Protein AF-A0A661R3S5-F1 (afdb_monomer_lite)

pLDDT: mean 86.85, std 10.64, range [40.62, 95.56]

Structure (mmCIF, N/CA/C/O backbone):
data_AF-A0A661R3S5-F1
#
_entry.id   AF-A0A661R3S5-F1
#
loop_
_atom_site.group_PDB
_atom_site.id
_atom_site.type_symbol
_atom_site.label_atom_id
_atom_site.label_alt_id
_atom_site.label_comp_id
_atom_site.label_asym_id
_atom_site.label_entity_id
_atom_site.label_seq_id
_atom_site.pdbx_PDB_ins_code
_atom_site.Cartn_x
_atom_site.Cartn_y
_atom_site.Cartn_z
_atom_site.occupancy
_atom_site.B_iso_or_equiv
_atom_site.auth_seq_id
_atom_site.auth_comp_id
_atom_site.auth_asym_id
_atom_site.auth_atom_id
_atom_site.pdbx_PDB_model_num
ATOM 1 N N . ILE A 1 1 ? -6.717 -6.390 -4.469 1.00 85.25 1 ILE A N 1
ATOM 2 C CA . ILE A 1 1 ? -6.505 -6.291 -3.000 1.00 85.25 1 ILE A CA 1
ATOM 3 C C . ILE A 1 1 ? -7.071 -4.985 -2.443 1.00 85.25 1 ILE A C 1
ATOM 5 O O . ILE A 1 1 ? -8.141 -5.036 -1.859 1.00 85.25 1 ILE A O 1
ATOM 9 N N . ARG A 1 2 ? -6.448 -3.819 -2.695 1.00 87.25 2 ARG A N 1
ATOM 10 C CA . ARG A 1 2 ? -6.889 -2.497 -2.195 1.00 87.25 2 ARG A CA 1
ATOM 11 C C . ARG A 1 2 ? -8.401 -2.239 -2.313 1.00 87.25 2 ARG A C 1
ATOM 13 O O . ARG A 1 2 ? -9.027 -1.832 -1.344 1.00 87.25 2 ARG A O 1
ATOM 20 N N . ILE A 1 3 ? -8.971 -2.480 -3.496 1.00 87.38 3 ILE A N 1
ATOM 21 C CA . ILE A 1 3 ? -10.403 -2.265 -3.775 1.00 87.38 3 ILE A CA 1
ATOM 22 C C . ILE A 1 3 ? -11.287 -3.163 -2.895 1.00 87.38 3 ILE A C 1
ATOM 24 O O . ILE A 1 3 ? -12.304 -2.701 -2.394 1.00 87.38 3 ILE A O 1
ATOM 28 N N . GLY A 1 4 ? -10.870 -4.410 -2.651 1.00 84.00 4 GLY A N 1
ATOM 29 C CA . GLY A 1 4 ? -11.584 -5.340 -1.770 1.00 84.00 4 GLY A CA 1
ATOM 30 C C . GLY A 1 4 ? -11.562 -4.927 -0.295 1.00 84.00 4 GLY A C 1
ATOM 31 O O . GLY A 1 4 ? -12.443 -5.324 0.449 1.00 84.00 4 GLY A O 1
ATOM 32 N N . LEU A 1 5 ? -10.605 -4.083 0.105 1.00 82.94 5 LEU A N 1
ATOM 33 C CA . LEU A 1 5 ? -10.540 -3.471 1.439 1.00 82.94 5 LEU A CA 1
ATOM 34 C C . LEU A 1 5 ? -11.294 -2.128 1.512 1.00 82.94 5 LEU A C 1
ATOM 36 O O . LEU A 1 5 ? -11.170 -1.407 2.494 1.00 82.94 5 LEU A O 1
ATOM 40 N N . GLY A 1 6 ? -11.985 -1.711 0.443 1.00 87.38 6 GLY A N 1
ATOM 41 C CA . GLY A 1 6 ? -12.646 -0.401 0.375 1.00 87.38 6 GLY A CA 1
ATOM 42 C C . GLY A 1 6 ? -11.687 0.800 0.358 1.00 87.38 6 GLY A C 1
ATOM 43 O O . GLY A 1 6 ? -12.119 1.947 0.458 1.00 87.38 6 GLY A O 1
ATOM 44 N N . LEU A 1 7 ? -10.377 0.576 0.210 1.00 87.81 7 LEU A N 1
ATOM 45 C CA . LEU A 1 7 ? -9.378 1.643 0.214 1.00 87.81 7 LEU A CA 1
ATOM 46 C C . LEU A 1 7 ? -9.315 2.338 -1.147 1.00 87.81 7 LEU A C 1
ATOM 48 O O . LEU A 1 7 ? -9.214 1.693 -2.190 1.00 87.81 7 LEU A O 1
ATOM 52 N N . THR A 1 8 ? -9.273 3.671 -1.168 1.00 93.94 8 THR A N 1
ATOM 53 C CA . THR A 1 8 ? -8.945 4.434 -2.386 1.00 93.94 8 THR A CA 1
ATOM 54 C C . THR A 1 8 ? -7.435 4.425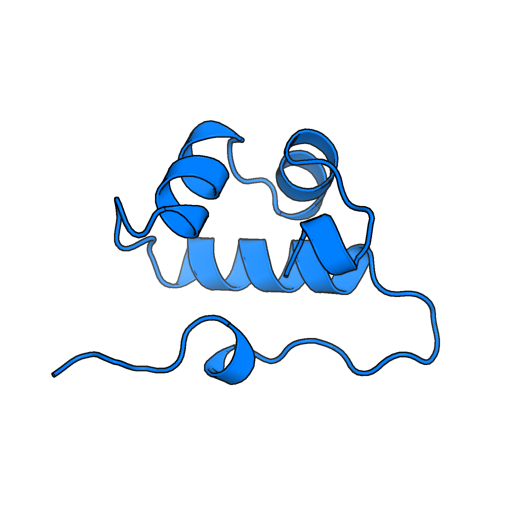 -2.647 1.00 93.94 8 THR A C 1
ATOM 56 O O . THR A 1 8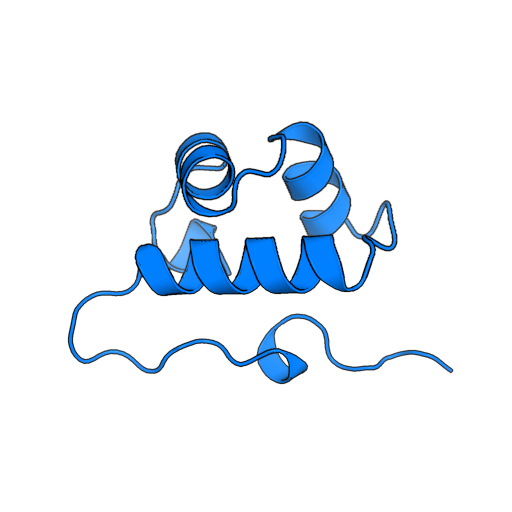 ? -6.638 4.177 -1.740 1.00 93.94 8 THR A O 1
ATOM 59 N N . ILE A 1 9 ? -7.004 4.704 -3.885 1.00 94.00 9 ILE A N 1
ATOM 60 C CA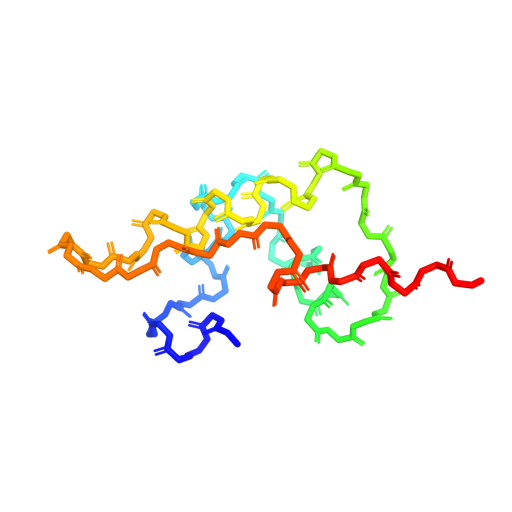 . ILE A 1 9 ? -5.570 4.729 -4.223 1.00 94.00 9 ILE A CA 1
ATOM 61 C C . ILE A 1 9 ? -4.842 5.810 -3.423 1.00 94.00 9 ILE A C 1
ATOM 63 O O . ILE A 1 9 ? -3.719 5.607 -2.975 1.00 94.00 9 ILE A O 1
ATOM 67 N N . THR A 1 10 ? -5.523 6.928 -3.175 1.00 94.62 10 THR A N 1
ATOM 68 C CA . THR A 1 10 ? -5.045 8.032 -2.345 1.00 94.62 10 THR A CA 1
ATOM 69 C C . THR A 1 10 ? -4.940 7.633 -0.877 1.00 94.62 10 THR A C 1
ATOM 71 O O . THR A 1 10 ? -3.960 7.988 -0.227 1.00 94.62 10 THR A O 1
ATOM 74 N N . ALA A 1 11 ? -5.908 6.878 -0.346 1.00 93.31 11 ALA A N 1
ATOM 75 C CA . ALA A 1 11 ? -5.844 6.374 1.025 1.00 93.31 11 ALA A CA 1
ATOM 76 C C . ALA A 1 11 ? -4.657 5.420 1.209 1.00 93.31 11 ALA A C 1
ATOM 78 O O . ALA A 1 11 ? -3.863 5.605 2.129 1.00 93.31 11 ALA A O 1
ATOM 79 N N . LEU A 1 12 ? -4.473 4.469 0.284 1.00 93.69 12 LEU A N 1
ATOM 80 C CA . LEU A 1 12 ? -3.318 3.572 0.316 1.00 93.69 12 LEU A CA 1
ATOM 81 C C . LEU A 1 12 ? -2.002 4.338 0.146 1.00 93.69 12 LEU A C 1
ATOM 83 O O . LEU A 1 12 ? -1.048 4.064 0.859 1.00 93.69 12 LEU A O 1
ATOM 87 N N . SER A 1 13 ? -1.958 5.323 -0.751 1.00 95.31 13 SER A N 1
ATOM 88 C CA . SER A 1 13 ? -0.788 6.182 -0.961 1.00 95.31 13 SER A CA 1
ATOM 89 C C . SER A 1 13 ? -0.349 6.887 0.319 1.00 95.31 13 SER A C 1
ATOM 91 O O . SER A 1 13 ? 0.828 6.835 0.671 1.00 95.31 13 SER A O 1
ATOM 93 N N . LYS A 1 14 ? -1.301 7.470 1.055 1.00 94.38 14 LYS A N 1
ATOM 94 C CA . LYS A 1 14 ? -1.040 8.107 2.350 1.00 94.38 14 LYS A CA 1
ATOM 95 C C . LYS A 1 14 ? -0.600 7.098 3.412 1.00 94.38 14 LYS A C 1
ATOM 97 O O . LYS A 1 14 ? 0.353 7.366 4.131 1.00 94.38 14 LYS A O 1
ATOM 102 N N . ALA A 1 15 ? -1.259 5.942 3.497 1.00 93.00 15 ALA A N 1
ATOM 103 C CA . ALA A 1 15 ? -0.942 4.920 4.497 1.00 93.00 15 ALA A CA 1
ATOM 104 C C . ALA A 1 15 ? 0.416 4.234 4.251 1.00 93.00 15 ALA A C 1
ATOM 106 O O . ALA A 1 15 ? 1.124 3.889 5.195 1.00 93.00 15 ALA A O 1
ATOM 107 N N . ALA A 1 16 ? 0.773 4.031 2.982 1.00 93.00 16 ALA A N 1
ATOM 108 C CA . ALA A 1 16 ? 2.020 3.400 2.571 1.00 93.00 16 ALA A CA 1
ATOM 109 C C . ALA A 1 16 ? 3.193 4.385 2.485 1.00 93.00 16 ALA A C 1
ATOM 111 O O . ALA A 1 16 ? 4.333 3.937 2.433 1.00 93.00 16 ALA A O 1
ATOM 112 N N . ASP A 1 17 ? 2.945 5.698 2.442 1.00 95.00 17 ASP A N 1
ATOM 113 C CA . ASP A 1 17 ? 3.964 6.698 2.098 1.00 95.00 17 ASP A CA 1
ATOM 114 C C . ASP A 1 17 ? 4.648 6.369 0.749 1.00 95.00 17 ASP A C 1
ATOM 116 O O . ASP A 1 17 ? 5.870 6.246 0.608 1.00 95.00 17 ASP A O 1
ATOM 120 N N . VAL A 1 18 ? 3.804 6.127 -0.259 1.00 94.12 18 VAL A N 1
ATOM 121 C CA . VAL A 1 18 ? 4.181 5.798 -1.643 1.00 94.12 18 VAL A CA 1
ATOM 122 C C . VAL A 1 18 ? 3.260 6.567 -2.579 1.00 94.12 18 VAL A C 1
ATOM 124 O O . VAL A 1 18 ? 2.063 6.656 -2.324 1.00 94.12 18 VAL A O 1
ATOM 127 N N . SER A 1 19 ? 3.777 7.117 -3.679 1.00 95.56 19 SER A N 1
ATOM 128 C CA . SER A 1 19 ? 2.949 7.898 -4.606 1.00 95.56 19 SER A CA 1
ATOM 129 C C . SER A 1 19 ? 1.841 7.058 -5.255 1.00 95.56 19 SER A C 1
ATOM 131 O O . SER A 1 19 ? 2.016 5.874 -5.559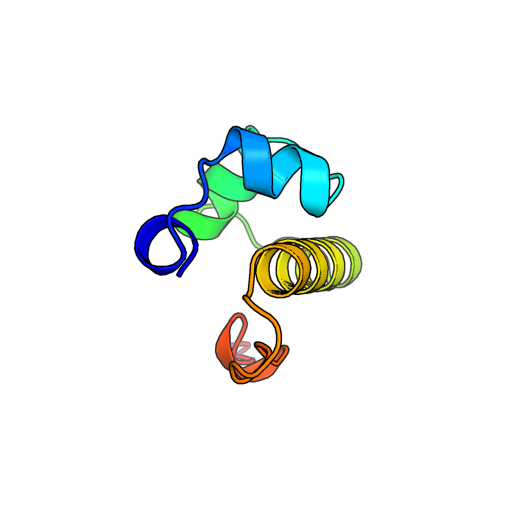 1.00 95.56 19 SER A O 1
ATOM 133 N N . THR A 1 20 ? 0.701 7.693 -5.535 1.00 95.19 20 THR A N 1
ATOM 134 C CA . THR A 1 20 ? -0.425 7.061 -6.244 1.00 95.19 20 THR A CA 1
ATOM 135 C C . THR A 1 20 ? -0.002 6.488 -7.596 1.00 95.19 20 THR A C 1
ATOM 137 O O . THR A 1 20 ? -0.476 5.423 -7.982 1.00 95.19 20 THR A O 1
ATOM 140 N N . LYS A 1 21 ? 0.940 7.142 -8.291 1.00 95.31 21 LYS A N 1
ATOM 141 C CA . LYS A 1 21 ? 1.527 6.647 -9.542 1.00 95.31 21 LYS A CA 1
ATOM 142 C C . LYS A 1 21 ? 2.239 5.310 -9.346 1.00 95.31 21 LYS A C 1
ATOM 144 O O . LYS A 1 21 ? 1.965 4.380 -10.097 1.00 95.31 21 LYS A O 1
ATOM 149 N N . VAL A 1 22 ? 3.117 5.198 -8.347 1.00 94.00 22 VAL A N 1
ATOM 150 C CA . VAL A 1 22 ? 3.861 3.954 -8.080 1.00 94.00 22 VAL A CA 1
ATOM 151 C C . VAL A 1 22 ? 2.906 2.827 -7.701 1.00 94.00 22 VAL A C 1
ATOM 153 O O . VAL A 1 22 ? 3.058 1.720 -8.208 1.00 94.00 22 VAL A O 1
ATOM 156 N N . ILE A 1 23 ? 1.886 3.110 -6.886 1.00 93.75 23 ILE A N 1
ATOM 157 C CA . ILE A 1 23 ? 0.841 2.131 -6.552 1.00 93.75 23 ILE A CA 1
ATOM 158 C C . ILE A 1 23 ? 0.090 1.697 -7.811 1.00 93.75 23 ILE A C 1
ATOM 160 O O . ILE A 1 23 ? -0.047 0.504 -8.046 1.00 93.75 23 ILE A O 1
ATOM 164 N N . SER A 1 24 ? -0.338 2.642 -8.653 1.00 94.06 24 SER A N 1
ATOM 165 C CA . SER A 1 24 ? -1.052 2.337 -9.899 1.00 94.06 24 SER A CA 1
ATOM 166 C C . SER A 1 24 ? -0.216 1.481 -10.851 1.00 94.06 24 SER A C 1
ATOM 168 O O . SER A 1 24 ? -0.724 0.533 -11.442 1.00 94.06 24 SER A O 1
ATOM 170 N N . GLN A 1 25 ? 1.074 1.791 -10.989 1.00 93.62 25 GLN A N 1
ATOM 171 C CA . GLN A 1 25 ? 1.997 1.001 -11.801 1.00 93.62 25 GLN A CA 1
ATOM 172 C C . GLN A 1 25 ? 2.202 -0.398 -11.214 1.00 93.62 25 GLN A C 1
ATOM 174 O O . GLN A 1 25 ? 2.197 -1.362 -11.974 1.00 93.62 25 GLN A O 1
ATOM 179 N N . THR A 1 26 ? 2.286 -0.509 -9.886 1.00 91.56 26 THR A N 1
ATOM 180 C CA . THR A 1 26 ? 2.440 -1.792 -9.185 1.00 91.56 26 THR A CA 1
ATOM 181 C C . THR A 1 26 ? 1.195 -2.663 -9.369 1.00 91.56 26 THR A C 1
ATOM 183 O O . THR A 1 26 ? 1.314 -3.827 -9.730 1.00 91.56 26 THR A O 1
ATOM 186 N N . GLU A 1 27 ? -0.009 -2.096 -9.205 1.00 90.25 27 GLU A N 1
ATOM 187 C CA . GLU A 1 27 ? -1.291 -2.791 -9.431 1.00 90.25 27 GLU A CA 1
ATOM 188 C C . GLU A 1 27 ? -1.432 -3.291 -10.880 1.00 90.25 27 GLU A C 1
ATOM 190 O O . GLU A 1 27 ? -2.087 -4.300 -11.125 1.00 90.25 27 GLU A O 1
ATOM 195 N N . ARG A 1 28 ? -0.808 -2.597 -11.840 1.00 90.50 28 ARG A N 1
ATOM 196 C CA . ARG A 1 28 ? -0.816 -2.941 -13.270 1.00 90.50 28 ARG A CA 1
ATOM 197 C C . ARG A 1 28 ? 0.402 -3.760 -13.710 1.00 90.50 28 ARG A C 1
ATOM 199 O O . ARG A 1 28 ? 0.565 -3.964 -14.909 1.00 90.50 28 ARG A O 1
ATOM 206 N N . MET A 1 29 ? 1.269 -4.168 -12.777 1.00 87.75 29 MET A N 1
ATOM 207 C CA . MET A 1 29 ? 2.530 -4.879 -13.049 1.00 87.75 29 MET A CA 1
ATOM 208 C C . MET A 1 29 ? 3.449 -4.154 -14.055 1.00 87.75 29 MET A C 1
ATOM 210 O O . MET A 1 29 ? 4.254 -4.769 -14.745 1.00 87.75 29 MET A O 1
ATOM 214 N N . LEU A 1 30 ? 3.340 -2.824 -14.143 1.00 87.56 30 LEU A N 1
ATOM 215 C CA . LEU A 1 30 ? 4.123 -1.993 -15.067 1.00 87.56 30 LEU A CA 1
ATOM 216 C C . LEU A 1 30 ? 5.508 -1.637 -14.521 1.00 87.56 30 LEU A C 1
ATOM 218 O O . LEU A 1 30 ? 6.338 -1.090 -15.242 1.00 87.56 30 LEU A O 1
ATOM 222 N N . ASN A 1 31 ? 5.749 -1.883 -13.237 1.00 85.38 31 ASN A N 1
ATOM 223 C CA . ASN A 1 31 ? 7.051 -1.733 -12.613 1.00 85.38 31 ASN A CA 1
ATOM 224 C C . ASN A 1 31 ? 7.287 -2.853 -11.595 1.00 85.38 31 ASN A C 1
ATOM 226 O O . ASN A 1 31 ? 6.350 -3.376 -10.996 1.00 85.38 31 ASN A O 1
ATOM 230 N N . LYS A 1 32 ? 8.561 -3.183 -11.370 1.00 86.88 32 LYS A N 1
ATOM 231 C CA . LYS A 1 32 ? 8.994 -3.976 -10.216 1.00 86.88 32 LYS A CA 1
ATOM 232 C C . LYS A 1 32 ? 9.419 -3.000 -9.105 1.00 86.88 32 LYS A C 1
ATOM 234 O O . LYS A 1 32 ? 10.521 -2.455 -9.179 1.00 86.88 32 LYS A O 1
ATOM 239 N N . PRO A 1 33 ? 8.557 -2.688 -8.118 1.00 87.62 33 PRO A N 1
ATOM 240 C CA . PRO A 1 33 ? 8.935 -1.818 -7.007 1.00 87.62 33 PRO A CA 1
ATOM 241 C C . PRO A 1 33 ? 10.056 -2.444 -6.170 1.00 87.62 33 PRO A C 1
ATOM 243 O O . PRO A 1 33 ? 10.163 -3.667 -6.059 1.00 87.62 33 PRO A O 1
ATOM 246 N N . THR A 1 34 ? 10.875 -1.598 -5.540 1.00 91.62 34 THR A N 1
ATOM 247 C CA . THR A 1 34 ? 11.949 -2.059 -4.650 1.00 91.62 34 THR A CA 1
ATOM 248 C C . THR A 1 34 ? 11.383 -2.799 -3.440 1.00 91.62 34 THR A C 1
ATOM 250 O O . THR A 1 34 ? 10.231 -2.593 -3.048 1.00 91.62 34 THR A O 1
ATOM 253 N N . GLN A 1 35 ? 12.219 -3.607 -2.786 1.00 90.38 35 GLN A N 1
ATOM 254 C CA . GLN A 1 35 ? 11.844 -4.313 -1.557 1.00 90.38 35 GLN A CA 1
ATOM 255 C C . GLN A 1 35 ? 11.288 -3.370 -0.477 1.00 90.38 35 GLN A C 1
ATOM 257 O O . GLN A 1 35 ? 10.291 -3.686 0.174 1.00 90.38 35 GLN A O 1
ATOM 262 N N . VAL A 1 36 ? 11.868 -2.174 -0.340 1.00 92.50 36 VAL A N 1
ATOM 263 C CA . VAL A 1 36 ? 11.393 -1.141 0.594 1.00 92.50 36 VAL A CA 1
ATOM 264 C C . VAL A 1 36 ? 9.989 -0.660 0.219 1.00 92.50 36 VAL A C 1
ATOM 266 O O . VAL A 1 36 ? 9.112 -0.571 1.078 1.00 92.50 36 VAL A O 1
ATOM 269 N N . THR A 1 37 ? 9.741 -0.382 -1.064 1.00 93.50 37 THR A N 1
ATOM 270 C CA . THR A 1 37 ? 8.420 0.042 -1.550 1.00 93.50 37 THR A CA 1
ATOM 271 C C . THR A 1 37 ? 7.372 -1.057 -1.377 1.00 93.50 37 THR A C 1
ATOM 273 O O . THR A 1 37 ? 6.258 -0.763 -0.946 1.00 93.50 37 THR A O 1
ATOM 276 N N . LYS A 1 38 ? 7.722 -2.321 -1.641 1.00 93.31 38 LYS A N 1
ATOM 277 C CA . LYS A 1 38 ? 6.838 -3.472 -1.405 1.00 93.31 38 LYS A CA 1
ATOM 278 C C . LYS A 1 38 ? 6.409 -3.555 0.067 1.00 93.31 38 LYS A C 1
ATOM 280 O O . LYS A 1 38 ? 5.214 -3.597 0.356 1.00 93.31 38 LYS A O 1
ATOM 285 N N . HIS A 1 39 ? 7.359 -3.459 1.001 1.00 93.62 39 HIS A N 1
ATOM 286 C CA . HIS A 1 39 ? 7.073 -3.441 2.444 1.00 93.62 39 HIS A CA 1
ATOM 287 C C . HIS A 1 39 ? 6.170 -2.274 2.857 1.00 93.62 39 HIS A C 1
ATOM 289 O O . HIS A 1 39 ? 5.224 -2.458 3.625 1.00 93.62 39 HIS A O 1
ATOM 295 N N . LYS A 1 40 ? 6.426 -1.077 2.320 1.00 94.88 40 LYS A N 1
ATOM 296 C CA . LYS A 1 40 ? 5.583 0.105 2.535 1.00 94.88 40 LYS A CA 1
ATOM 297 C C . LYS A 1 40 ? 4.135 -0.127 2.087 1.00 94.88 40 LYS A C 1
ATOM 299 O O . LYS A 1 40 ? 3.210 0.164 2.843 1.00 94.88 40 LYS A O 1
ATOM 304 N N . ILE A 1 41 ? 3.933 -0.702 0.899 1.00 93.25 41 ILE A N 1
ATOM 305 C CA . ILE A 1 41 ? 2.599 -1.022 0.368 1.00 93.25 41 ILE A CA 1
ATOM 306 C C . ILE A 1 41 ? 1.878 -2.030 1.271 1.00 93.25 41 ILE A C 1
ATOM 308 O O . ILE A 1 41 ? 0.731 -1.787 1.636 1.00 93.25 41 ILE A O 1
ATOM 312 N N . ILE A 1 42 ? 2.544 -3.110 1.697 1.00 93.19 42 ILE A N 1
ATOM 313 C CA . ILE A 1 42 ? 1.960 -4.110 2.614 1.00 93.19 42 ILE A CA 1
ATOM 314 C C . ILE A 1 42 ? 1.554 -3.464 3.939 1.00 93.19 42 ILE A C 1
ATOM 316 O O . ILE A 1 42 ? 0.449 -3.693 4.432 1.00 93.19 42 ILE A O 1
ATOM 320 N N . LYS A 1 43 ? 2.418 -2.617 4.510 1.00 92.12 43 LYS A N 1
ATOM 321 C CA . LYS A 1 43 ? 2.108 -1.879 5.740 1.00 92.12 43 LYS A CA 1
ATOM 322 C C . LYS A 1 43 ? 0.874 -0.992 5.558 1.00 92.12 43 LYS A C 1
ATOM 324 O O . LYS A 1 43 ? 0.003 -0.999 6.423 1.00 92.12 43 LYS A O 1
ATOM 329 N N . GLY A 1 44 ? 0.780 -0.278 4.435 1.00 92.69 44 GLY A N 1
ATOM 330 C CA . GLY A 1 44 ? -0.376 0.556 4.108 1.00 92.69 44 GLY A CA 1
ATOM 331 C C . GLY A 1 44 ? -1.666 -0.249 3.933 1.00 92.69 44 GLY A C 1
ATOM 332 O O . GLY A 1 44 ? -2.709 0.159 4.436 1.00 92.69 44 GLY A O 1
ATOM 333 N N . LEU A 1 45 ? -1.595 -1.416 3.285 1.00 90.81 45 LEU A N 1
ATOM 334 C CA . LEU A 1 45 ? -2.731 -2.332 3.159 1.00 90.81 45 LEU A CA 1
ATOM 335 C C . LEU A 1 45 ? -3.199 -2.818 4.533 1.00 90.81 45 LEU A C 1
ATOM 337 O O . LEU A 1 45 ? -4.385 -2.743 4.828 1.00 90.81 45 LEU A O 1
ATOM 341 N N . ASN A 1 46 ? -2.267 -3.235 5.393 1.00 91.12 46 ASN A N 1
ATOM 342 C CA . ASN A 1 46 ? -2.565 -3.722 6.740 1.00 91.12 46 ASN A CA 1
ATOM 343 C C . ASN A 1 46 ? -3.079 -2.641 7.694 1.00 91.12 46 ASN A C 1
ATOM 345 O O . ASN A 1 46 ? -3.776 -2.966 8.650 1.00 91.12 46 ASN A O 1
ATOM 349 N N . ALA A 1 47 ? -2.749 -1.373 7.455 1.00 87.00 47 ALA A N 1
ATOM 350 C CA . ALA A 1 47 ? -3.278 -0.257 8.233 1.00 87.00 47 ALA A CA 1
ATOM 351 C C . ALA A 1 47 ? -4.766 0.010 7.950 1.00 87.00 47 ALA A C 1
ATOM 353 O O . ALA A 1 47 ? -5.448 0.575 8.799 1.00 87.00 47 ALA A O 1
ATOM 354 N N . GLY A 1 48 ? -5.265 -0.382 6.773 1.00 80.62 48 GLY A N 1
ATOM 355 C CA . GLY A 1 48 ? -6.681 -0.258 6.418 1.00 80.62 48 GLY A CA 1
ATOM 356 C C . GLY A 1 48 ? -7.543 -1.461 6.802 1.00 80.62 48 GLY A C 1
ATOM 357 O O . GLY A 1 48 ? -8.740 -1.431 6.549 1.00 80.62 48 GLY A O 1
ATOM 358 N N . ILE A 1 49 ? -6.949 -2.509 7.377 1.00 83.50 49 ILE A N 1
ATOM 359 C CA . ILE A 1 49 ? -7.659 -3.711 7.824 1.00 83.50 49 ILE A CA 1
ATOM 360 C C . ILE A 1 49 ? -8.297 -3.455 9.196 1.00 83.50 49 ILE A C 1
ATOM 362 O O . ILE A 1 49 ? -7.657 -2.882 10.082 1.00 83.50 49 ILE A O 1
ATOM 366 N N . SER A 1 50 ? -9.540 -3.902 9.395 1.00 73.88 50 SER A N 1
ATOM 367 C CA . SER A 1 50 ? -10.225 -3.777 10.684 1.00 73.88 50 SER A CA 1
ATOM 368 C C . SER A 1 50 ? -9.632 -4.719 11.738 1.00 73.88 50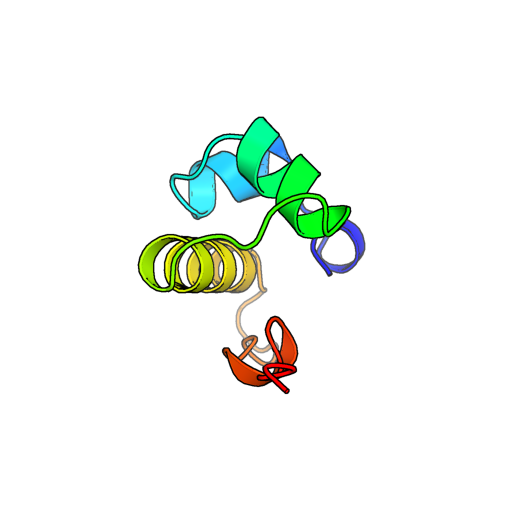 SER A C 1
ATOM 370 O O . SER A 1 50 ? -9.142 -5.810 11.446 1.00 73.88 50 SER A O 1
ATOM 372 N N . SER A 1 51 ? -9.667 -4.293 13.004 1.00 63.97 51 SER A N 1
ATOM 373 C CA . SER A 1 51 ? -9.104 -5.058 14.123 1.00 63.97 51 SER A CA 1
ATOM 374 C C . SER A 1 51 ? -9.814 -6.414 14.255 1.00 63.97 51 SER A C 1
ATOM 376 O O . SER A 1 51 ? -10.972 -6.464 14.657 1.00 63.97 51 SER A O 1
ATOM 378 N N . GLY A 1 52 ? -9.136 -7.502 13.873 1.00 66.69 52 GLY A N 1
ATOM 379 C CA . GLY A 1 52 ? -9.673 -8.872 13.881 1.00 66.69 52 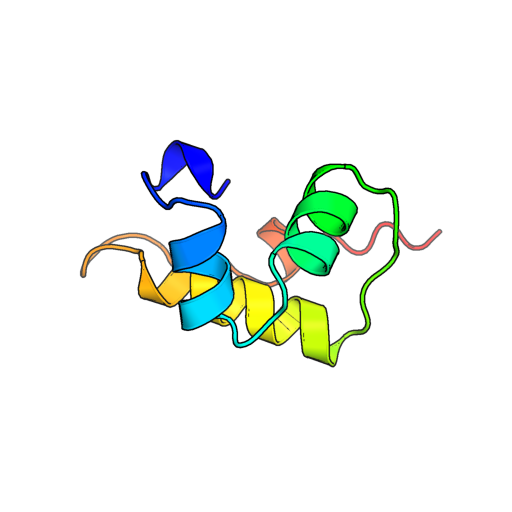GLY A CA 1
ATOM 380 C C . GLY A 1 52 ? -9.510 -9.625 12.558 1.00 66.69 52 GLY A C 1
ATOM 381 O O . GLY A 1 52 ? -9.573 -10.851 12.539 1.00 66.69 52 GLY A O 1
ATOM 382 N N . GLU A 1 53 ? -9.239 -8.919 11.463 1.00 76.75 53 GLU A N 1
ATOM 383 C CA . GLU A 1 53 ? -8.993 -9.533 10.159 1.00 76.75 53 GLU A CA 1
ATOM 384 C C . GLU A 1 53 ? -7.519 -9.938 9.972 1.00 76.75 53 GLU A C 1
ATOM 386 O O . GLU A 1 53 ? -6.587 -9.351 10.537 1.00 76.75 53 GLU A O 1
ATOM 391 N N . LYS A 1 54 ? -7.295 -10.980 9.161 1.00 82.31 54 LYS A N 1
ATOM 392 C CA . LYS A 1 54 ? -5.955 -11.501 8.873 1.00 82.31 54 LYS A CA 1
ATOM 393 C C . LYS A 1 54 ? -5.141 -10.450 8.112 1.00 82.31 54 LYS A C 1
ATOM 395 O O . LYS A 1 54 ? -5.519 -10.032 7.023 1.00 82.31 54 LYS A O 1
ATOM 400 N N . LYS A 1 55 ? -3.988 -10.069 8.669 1.00 86.81 55 LYS A N 1
ATOM 401 C CA . LYS A 1 55 ? -3.028 -9.179 8.002 1.00 86.81 55 LYS A CA 1
ATOM 402 C C . LYS A 1 55 ? -2.426 -9.854 6.768 1.00 86.81 55 LYS A C 1
ATOM 404 O O . LYS A 1 55 ? -2.080 -11.035 6.821 1.00 86.81 55 LYS A O 1
ATOM 409 N N . TRP A 1 56 ? -2.237 -9.078 5.707 1.00 89.44 56 TRP A N 1
ATOM 410 C CA . TRP A 1 56 ? -1.486 -9.469 4.520 1.00 89.44 56 TRP A CA 1
ATOM 411 C C . TRP A 1 56 ? -0.021 -9.684 4.869 1.00 89.44 56 TRP A C 1
ATOM 413 O O . TRP A 1 56 ? 0.618 -8.812 5.475 1.00 89.44 56 TRP A O 1
ATOM 423 N N . LYS A 1 57 ? 0.517 -10.832 4.464 1.00 88.88 57 LYS A N 1
ATOM 424 C CA . LYS A 1 57 ? 1.954 -11.084 4.472 1.00 88.88 57 LYS A CA 1
ATOM 425 C C . LYS A 1 57 ? 2.559 -10.675 3.137 1.00 88.88 57 LYS A C 1
ATOM 427 O O . LYS A 1 57 ? 1.855 -10.428 2.162 1.00 88.88 57 LYS A O 1
ATOM 432 N N . TYR A 1 58 ? 3.883 -10.585 3.112 1.00 87.75 58 TYR A N 1
ATOM 433 C CA . TYR A 1 58 ? 4.615 -10.231 1.903 1.00 87.75 58 TYR A CA 1
ATOM 434 C C . TYR A 1 58 ? 4.327 -11.207 0.758 1.00 87.75 58 TYR A C 1
ATOM 436 O O . TYR A 1 58 ? 3.935 -10.774 -0.321 1.00 87.75 58 TYR A O 1
ATOM 444 N N . GLU A 1 59 ? 4.425 -12.503 1.039 1.00 88.56 59 GLU A N 1
ATOM 445 C CA . GLU A 1 59 ? 4.249 -13.599 0.077 1.00 88.56 59 GLU A CA 1
ATOM 446 C C . GLU A 1 59 ? 2.833 -13.640 -0.523 1.00 88.56 59 GLU A C 1
ATOM 448 O O . GLU A 1 59 ? 2.654 -14.070 -1.657 1.00 88.56 59 GLU A O 1
ATOM 453 N N . ASP A 1 60 ? 1.828 -13.141 0.209 1.00 87.12 60 ASP A N 1
ATOM 454 C CA . ASP A 1 60 ? 0.436 -13.082 -0.258 1.00 87.12 60 ASP A CA 1
ATOM 455 C C . ASP A 1 60 ? 0.225 -12.006 -1.345 1.00 87.12 60 ASP A C 1
ATOM 457 O O . ASP A 1 60 ? -0.744 -12.058 -2.103 1.00 87.12 60 ASP A O 1
ATOM 461 N N . ILE A 1 61 ? 1.088 -10.983 -1.382 1.00 86.12 61 ILE A N 1
ATOM 462 C CA . ILE A 1 61 ? 0.937 -9.785 -2.228 1.00 86.12 61 ILE A CA 1
ATOM 463 C C . ILE A 1 61 ? 1.994 -9.750 -3.329 1.00 86.12 61 ILE A C 1
ATOM 465 O O . ILE A 1 61 ? 1.703 -9.408 -4.474 1.00 86.12 61 ILE A O 1
ATOM 469 N N . PHE A 1 62 ? 3.226 -10.080 -2.961 1.00 87.12 62 PHE A N 1
ATOM 470 C CA . PHE A 1 62 ? 4.375 -10.196 -3.839 1.00 87.12 62 PHE A CA 1
ATOM 471 C C . PHE A 1 62 ? 4.924 -11.613 -3.674 1.00 87.12 62 PHE A C 1
ATOM 473 O O . PHE A 1 62 ? 5.955 -11.777 -3.022 1.00 87.12 62 PHE A O 1
ATOM 480 N N . PRO A 1 63 ? 4.231 -12.642 -4.201 1.00 78.69 63 PRO A N 1
ATOM 481 C CA . PRO A 1 63 ? 4.845 -13.956 -4.300 1.00 78.69 63 PRO A CA 1
ATOM 482 C C . PRO A 1 63 ? 6.144 -13.773 -5.085 1.00 78.69 63 PRO A C 1
ATOM 484 O O . PRO A 1 63 ? 6.147 -13.048 -6.085 1.00 78.69 63 PRO A O 1
ATOM 487 N N . ASP A 1 64 ? 7.245 -14.346 -4.601 1.00 67.50 64 ASP A N 1
ATOM 488 C CA . ASP A 1 64 ? 8.529 -14.341 -5.302 1.00 67.50 64 ASP A CA 1
ATOM 489 C C . ASP A 1 64 ? 8.385 -15.157 -6.597 1.00 67.50 64 ASP A C 1
ATOM 491 O O . ASP A 1 64 ? 8.817 -16.296 -6.707 1.00 67.50 64 ASP A O 1
ATOM 495 N N . THR A 1 65 ? 7.725 -14.583 -7.599 1.00 57.91 65 THR A N 1
ATOM 496 C CA . THR A 1 65 ? 7.887 -14.944 -9.003 1.00 57.91 65 THR A CA 1
ATOM 497 C C . THR A 1 65 ? 9.071 -14.142 -9.524 1.00 57.91 65 THR A C 1
ATOM 499 O O . THR A 1 65 ? 8.913 -13.214 -10.319 1.00 57.91 65 THR A O 1
ATOM 502 N N . ASP A 1 66 ? 10.246 -14.438 -8.982 1.00 49.66 66 ASP A N 1
ATOM 503 C CA . ASP A 1 66 ? 11.504 -14.233 -9.682 1.00 49.66 66 ASP A CA 1
ATOM 504 C C . ASP A 1 66 ? 11.990 -15.646 -10.061 1.00 49.66 66 ASP A C 1
ATOM 506 O O . ASP A 1 66 ? 12.676 -16.315 -9.292 1.00 49.66 66 ASP A O 1
ATOM 510 N N . GLU A 1 67 ? 11.531 -16.116 -11.226 1.00 40.62 67 GLU A N 1
ATOM 511 C CA . GLU A 1 67 ? 12.405 -16.847 -12.155 1.00 40.62 67 GLU A CA 1
ATOM 512 C C . GLU A 1 67 ? 13.150 -15.814 -13.010 1.00 40.62 67 GLU A C 1
ATOM 514 O O . GLU A 1 67 ? 12.514 -14.798 -13.399 1.00 40.62 67 GLU A O 1
#

Secondary structure (DSSP, 8-state):
-GGGGT--HHHHHHHHT--HHHHHHHHTT-S---HHHHHHHHHHHHHTS-TTSPPPPHHHHS-----

Radius of gyration: 11.39 Å; chains: 1; bounding box: 25×25×29 Å

Sequence (67 aa):
IRIGLGLTITALSKAADVSTKVISQTERMLNKPTQVTKHKIIKGLNAGISSGEKKWKYEDIFPDTDE

Foldseek 3Di:
DCVVLVHDLVQLCVQLVHDSVVVVCVVVVVDDDDPSSLVSSQRSSQVSDDDPDDRDDSCNRCPPPPD